Protein AF-A0A3C0AW55-F1 (afdb_monomer_lite)

Secondary structure (DSSP, 8-state):
---EEEE---TT--EEEE-TT--EEEEEEEE-GGGS-TT-HHHHHH-EEEEEEEEE-TT----TT---

Structure (mmCIF, N/CA/C/O backbone):
data_AF-A0A3C0AW55-F1
#
_entry.id   AF-A0A3C0AW55-F1
#
loop_
_atom_site.group_PDB
_atom_site.id
_atom_site.type_symbol
_atom_site.label_atom_id
_atom_site.label_alt_id
_atom_site.label_comp_id
_atom_site.label_asym_id
_atom_site.label_entity_id
_atom_site.label_seq_id
_atom_site.pdbx_PDB_ins_code
_atom_site.Cartn_x
_atom_site.Cartn_y
_atom_site.Cartn_z
_atom_site.occupancy
_atom_site.B_iso_or_equiv
_atom_site.auth_seq_id
_atom_site.auth_comp_id
_atom_site.auth_asym_id
_atom_site.auth_atom_id
_atom_site.pdbx_PDB_model_num
ATOM 1 N N . MET A 1 1 ? -17.898 -10.800 6.217 1.00 48.06 1 MET A N 1
ATOM 2 C CA . MET A 1 1 ? -17.632 -9.600 7.042 1.00 48.06 1 MET A CA 1
ATOM 3 C C . MET A 1 1 ? -17.508 -8.444 6.061 1.00 48.06 1 MET A C 1
ATOM 5 O O . MET A 1 1 ? -16.726 -8.582 5.133 1.00 48.06 1 MET A O 1
AT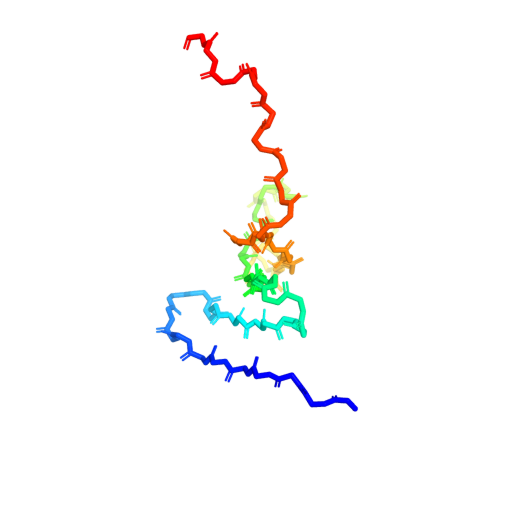OM 9 N N . TYR A 1 2 ? -18.346 -7.412 6.164 1.00 55.88 2 TYR A N 1
ATOM 10 C CA . TYR A 1 2 ? -18.380 -6.303 5.201 1.00 55.88 2 TYR A CA 1
ATOM 11 C C . TYR A 1 2 ? -17.512 -5.154 5.725 1.00 55.88 2 TYR A C 1
ATOM 13 O O . TYR A 1 2 ? -17.686 -4.750 6.874 1.00 55.88 2 TYR A O 1
ATOM 21 N N . TYR A 1 3 ? -16.567 -4.686 4.911 1.00 66.88 3 TYR A N 1
ATOM 22 C CA . TYR A 1 3 ? -15.734 -3.513 5.185 1.00 66.88 3 TYR A CA 1
ATOM 23 C C . TYR A 1 3 ? -16.216 -2.358 4.309 1.00 66.88 3 TYR A C 1
ATOM 25 O O . TYR A 1 3 ? -16.556 -2.578 3.144 1.00 66.88 3 TYR A O 1
ATOM 33 N N . ASN A 1 4 ? -16.251 -1.146 4.864 1.00 69.44 4 ASN A N 1
ATOM 34 C CA . ASN A 1 4 ? -16.532 0.052 4.082 1.00 69.44 4 ASN A CA 1
ATOM 35 C C . ASN A 1 4 ? -15.312 0.362 3.212 1.00 69.44 4 ASN A C 1
ATOM 37 O O . ASN A 1 4 ? -14.181 0.362 3.700 1.00 69.44 4 ASN A O 1
ATOM 41 N N . TYR A 1 5 ? -15.555 0.612 1.931 1.00 63.44 5 TYR A N 1
ATOM 42 C CA . TYR A 1 5 ? -14.531 0.937 0.949 1.00 63.44 5 TYR A CA 1
ATOM 43 C C . TYR A 1 5 ? -14.936 2.204 0.202 1.00 63.44 5 TYR A C 1
ATOM 45 O O . TYR A 1 5 ? -16.106 2.377 -0.148 1.00 63.44 5 TYR A O 1
ATOM 53 N N . TYR A 1 6 ? -13.962 3.066 -0.067 1.00 68.62 6 TYR A N 1
ATOM 54 C CA . TYR A 1 6 ? -14.156 4.265 -0.869 1.00 68.62 6 TYR A CA 1
ATOM 55 C C . TYR A 1 6 ? -13.005 4.437 -1.865 1.00 68.62 6 TYR A C 1
ATOM 57 O O . TYR A 1 6 ? -11.828 4.290 -1.530 1.00 68.62 6 TYR A O 1
ATOM 65 N N . PHE A 1 7 ? -13.369 4.734 -3.114 1.00 63.72 7 PHE A N 1
ATOM 66 C CA . PHE A 1 7 ? -12.433 5.033 -4.193 1.00 63.72 7 PHE A CA 1
ATOM 67 C C . PHE A 1 7 ? -12.199 6.540 -4.256 1.00 63.72 7 PHE A C 1
ATOM 69 O O . PHE A 1 7 ? -13.153 7.296 -4.426 1.00 63.72 7 PHE A O 1
ATOM 76 N N . VAL A 1 8 ? -10.945 6.978 -4.129 1.00 65.00 8 VAL A N 1
ATOM 77 C CA . VAL A 1 8 ? -10.606 8.416 -4.109 1.00 65.00 8 VAL A CA 1
ATOM 78 C C . VAL A 1 8 ? -10.075 8.909 -5.463 1.00 65.00 8 VAL A C 1
ATOM 80 O O . VAL A 1 8 ? -9.958 10.110 -5.667 1.00 65.00 8 VAL A O 1
ATOM 83 N N . GLY A 1 9 ? -9.824 8.014 -6.428 1.00 55.50 9 GLY A N 1
ATOM 84 C CA . GLY A 1 9 ? -9.576 8.395 -7.826 1.00 55.50 9 GLY A CA 1
ATOM 85 C C . GLY A 1 9 ? -8.419 9.378 -8.038 1.00 55.50 9 GLY A C 1
ATOM 86 O O . GLY A 1 9 ? -8.591 10.392 -8.706 1.00 55.50 9 GLY A O 1
ATOM 87 N N . GLY A 1 10 ? -7.250 9.091 -7.458 1.00 61.06 10 GLY A N 1
ATOM 88 C CA . GLY A 1 10 ? -6.008 9.844 -7.685 1.00 61.06 10 GLY A CA 1
ATOM 89 C C . GLY A 1 10 ? -5.100 9.224 -8.756 1.00 61.06 10 GLY A C 1
ATOM 90 O O . GLY A 1 10 ? -5.368 8.132 -9.253 1.00 61.06 10 GLY A O 1
ATOM 91 N N . GLN A 1 11 ? -3.973 9.890 -9.045 1.00 57.12 11 GLN A N 1
ATOM 92 C CA . GLN A 1 11 ? -2.988 9.530 -10.086 1.00 57.12 11 GLN A CA 1
ATOM 93 C C . GLN A 1 11 ? -2.410 8.098 -9.962 1.00 57.12 11 GLN A C 1
ATOM 95 O O . GLN A 1 11 ? -1.843 7.598 -10.923 1.00 57.12 11 GLN A O 1
ATOM 100 N N . ASN A 1 12 ? -2.607 7.431 -8.814 1.00 61.81 12 ASN A N 1
ATOM 101 C CA . ASN A 1 12 ? -2.143 6.071 -8.503 1.00 61.81 12 ASN A CA 1
ATOM 102 C C . ASN A 1 12 ? -3.239 5.148 -7.918 1.00 61.81 12 ASN A C 1
ATOM 104 O O . ASN A 1 12 ? -2.912 4.194 -7.219 1.00 61.81 12 ASN A O 1
ATOM 108 N N . ASN A 1 13 ? -4.532 5.422 -8.166 1.00 67.06 13 ASN A N 1
ATOM 109 C CA . ASN A 1 13 ? -5.663 4.627 -7.650 1.00 67.06 13 ASN A CA 1
ATOM 110 C C . ASN A 1 13 ? -5.513 4.259 -6.159 1.00 67.06 13 ASN A C 1
ATOM 112 O O . ASN A 1 13 ? -5.238 3.113 -5.809 1.00 67.06 13 ASN A O 1
ATOM 116 N N . SER A 1 14 ? -5.692 5.240 -5.273 1.00 69.31 14 SER A N 1
ATOM 117 C CA . SER A 1 14 ? -5.724 4.980 -3.833 1.00 69.31 14 SER A CA 1
ATOM 118 C C . SER A 1 14 ? -7.069 4.398 -3.411 1.00 69.31 14 SER A C 1
ATOM 120 O O . SER A 1 14 ? -8.138 4.953 -3.701 1.00 69.31 14 SER A O 1
ATOM 122 N N . TYR A 1 15 ? -6.990 3.297 -2.678 1.00 83.69 15 TYR A N 1
ATOM 123 C CA . TYR A 1 15 ? -8.117 2.564 -2.129 1.00 83.69 15 TYR A CA 1
ATOM 124 C C . TYR A 1 15 ? -8.034 2.588 -0.616 1.00 83.69 15 TYR A C 1
ATOM 126 O O . TYR A 1 15 ? -6.978 2.326 -0.056 1.00 83.69 15 TYR A O 1
ATOM 134 N N . PHE A 1 16 ? -9.136 2.850 0.066 1.00 87.19 16 PHE A N 1
ATOM 135 C CA . PHE A 1 16 ? -9.128 2.864 1.520 1.00 87.19 16 PHE A CA 1
ATOM 136 C C . PHE A 1 16 ? -10.122 1.858 2.064 1.00 87.19 16 PHE A C 1
ATOM 138 O O . PHE A 1 16 ? -11.192 1.649 1.486 1.00 87.19 16 PHE A O 1
ATOM 145 N N . PHE A 1 17 ? -9.769 1.259 3.195 1.00 88.62 17 PHE A N 1
ATOM 146 C CA . PHE A 1 17 ? -10.704 0.463 3.968 1.00 88.62 17 PHE A CA 1
ATOM 147 C C . PHE A 1 17 ? -10.592 0.794 5.449 1.00 88.62 17 PHE A C 1
ATOM 149 O O . PHE A 1 17 ? -9.512 1.054 5.987 1.00 88.62 17 PHE A O 1
ATOM 156 N N . GLU A 1 18 ? -11.747 0.760 6.097 1.00 92.19 18 GLU A N 1
ATOM 157 C CA . GLU A 1 18 ? -11.896 1.000 7.521 1.00 92.19 18 GLU A CA 1
ATOM 158 C C . GLU A 1 18 ? -12.281 -0.306 8.217 1.00 92.19 18 GLU A C 1
ATOM 160 O O . GLU A 1 18 ? -13.192 -1.026 7.796 1.00 92.19 18 GLU A O 1
ATOM 165 N N . THR A 1 19 ? -11.562 -0.640 9.285 1.00 89.19 19 THR A N 1
ATOM 166 C CA . THR A 1 19 ? -11.880 -1.802 10.121 1.00 89.19 19 THR A CA 1
ATOM 167 C C . THR A 1 19 ? -12.968 -1.467 11.143 1.00 89.19 19 THR A C 1
ATOM 169 O O . THR A 1 19 ? -13.210 -0.310 11.458 1.00 89.19 19 THR A O 1
ATOM 172 N N . LYS A 1 20 ? -13.578 -2.485 11.767 1.00 88.12 20 LYS A N 1
ATOM 173 C CA . LYS A 1 20 ? -14.545 -2.273 12.865 1.00 88.12 20 LYS A CA 1
ATOM 174 C C . LYS A 1 20 ? -13.984 -1.501 14.068 1.00 88.12 20 LYS A C 1
ATOM 176 O O . LYS A 1 20 ? -14.764 -1.012 14.870 1.00 88.12 20 LYS A O 1
ATOM 181 N N . GLY A 1 21 ? -12.661 -1.457 14.227 1.00 88.19 21 GLY A N 1
ATOM 182 C CA . GLY A 1 21 ? -11.990 -0.686 15.273 1.00 88.19 21 GLY A CA 1
ATOM 183 C C . GLY A 1 21 ? -11.587 0.714 14.818 1.00 88.19 21 GLY A C 1
ATOM 184 O O . GLY A 1 21 ? -10.616 1.233 15.357 1.00 88.19 21 GLY A O 1
ATOM 185 N N . GLU A 1 22 ? -12.239 1.252 13.779 1.00 89.25 22 GLU A N 1
ATOM 186 C CA . GLU A 1 22 ? -11.999 2.588 13.204 1.00 89.25 22 GLU A CA 1
ATOM 187 C C . GLU A 1 22 ? -10.548 2.796 12.727 1.00 89.25 22 GLU A C 1
ATOM 189 O O . GLU A 1 22 ? -10.087 3.912 12.515 1.00 89.25 22 GLU A O 1
ATOM 194 N N . VAL A 1 23 ? -9.789 1.708 12.543 1.00 91.94 23 VAL A N 1
ATOM 195 C CA . VAL A 1 23 ? -8.452 1.757 11.939 1.00 91.94 23 VAL A CA 1
ATOM 196 C C . VAL A 1 23 ? -8.615 1.921 10.433 1.00 91.94 23 VAL A C 1
ATOM 198 O O . VAL A 1 23 ? -9.290 1.098 9.806 1.00 91.94 23 VAL A O 1
ATOM 201 N N . ILE A 1 24 ? -7.969 2.939 9.866 1.00 91.62 24 ILE A N 1
ATOM 202 C CA . ILE A 1 24 ? -8.024 3.266 8.440 1.00 91.62 24 ILE A CA 1
ATOM 203 C C . ILE A 1 24 ? -6.687 2.920 7.795 1.00 91.62 24 ILE A C 1
ATOM 205 O O . ILE A 1 24 ? -5.626 3.390 8.225 1.00 91.62 24 ILE A O 1
ATOM 209 N N . TYR A 1 25 ? -6.759 2.147 6.718 1.00 91.31 25 TYR A N 1
ATOM 210 C CA . TYR A 1 25 ? -5.626 1.830 5.862 1.00 91.31 25 TYR A CA 1
ATOM 211 C C . TYR A 1 25 ? -5.830 2.420 4.469 1.00 91.31 25 TYR A C 1
ATOM 213 O O . TYR A 1 25 ? -6.947 2.442 3.953 1.00 91.31 25 TYR A O 1
ATOM 221 N N . GLU A 1 26 ? -4.734 2.858 3.856 1.00 90.75 26 GLU A N 1
ATOM 222 C CA . GLU A 1 26 ? -4.664 3.171 2.431 1.00 90.75 26 GLU A CA 1
ATOM 223 C C . GLU A 1 26 ? -3.894 2.067 1.714 1.00 90.75 26 GLU A C 1
ATOM 225 O O . GLU A 1 26 ? -2.790 1.699 2.107 1.00 90.75 26 GLU A O 1
ATOM 230 N N . ILE A 1 27 ? -4.474 1.565 0.641 1.00 88.94 27 ILE A N 1
ATOM 231 C CA . ILE A 1 27 ? -3.850 0.692 -0.333 1.00 88.94 27 ILE A CA 1
ATOM 232 C C . ILE A 1 27 ? -3.456 1.560 -1.526 1.00 88.94 27 ILE A C 1
ATOM 234 O O . ILE A 1 27 ? -4.300 2.252 -2.101 1.00 88.94 27 ILE A O 1
ATOM 238 N N . ILE A 1 28 ? -2.181 1.503 -1.903 1.00 88.19 28 ILE A N 1
ATOM 239 C CA . ILE A 1 28 ? -1.624 2.248 -3.036 1.00 88.19 28 ILE A CA 1
ATOM 240 C C . ILE A 1 28 ? -0.913 1.270 -3.965 1.00 88.19 28 ILE A C 1
ATOM 242 O O . ILE A 1 28 ? -0.165 0.407 -3.502 1.00 88.19 28 ILE A O 1
ATOM 246 N N . PHE A 1 29 ? -1.105 1.452 -5.271 1.00 86.56 29 PHE A N 1
ATOM 247 C CA . PHE A 1 29 ? -0.257 0.859 -6.299 1.00 86.56 29 PHE A CA 1
ATOM 248 C C . PHE A 1 29 ? 0.694 1.930 -6.819 1.00 86.56 29 PHE A C 1
ATOM 250 O O . PHE A 1 29 ? 0.253 2.919 -7.399 1.00 86.56 29 PHE A O 1
ATOM 257 N N . LYS A 1 30 ? 1.996 1.762 -6.601 1.00 86.31 30 LYS A N 1
ATOM 258 C CA . LYS A 1 30 ? 3.007 2.721 -7.071 1.00 86.31 30 LYS A CA 1
ATOM 259 C C . LYS A 1 30 ? 4.008 2.028 -7.995 1.00 86.31 30 LYS A C 1
ATOM 261 O O . LYS A 1 30 ? 4.390 0.897 -7.699 1.00 86.31 30 LYS A O 1
ATOM 266 N N . PRO A 1 31 ? 4.473 2.677 -9.073 1.00 87.19 31 PRO A N 1
ATOM 267 C CA . PRO A 1 31 ? 5.609 2.173 -9.837 1.00 87.19 31 PRO A CA 1
ATOM 268 C C . PRO A 1 31 ? 6.836 1.978 -8.933 1.00 87.19 31 PRO A C 1
ATOM 270 O O . PRO A 1 31 ? 7.091 2.804 -8.050 1.00 87.19 31 PRO A O 1
ATOM 273 N N . THR A 1 32 ? 7.616 0.919 -9.160 1.00 87.25 32 THR A N 1
ATOM 274 C CA . THR A 1 32 ? 8.848 0.632 -8.391 1.00 87.25 32 THR A CA 1
ATOM 275 C C . THR A 1 32 ? 10.108 0.635 -9.249 1.00 87.25 32 THR A C 1
ATOM 277 O O . THR A 1 32 ? 10.810 -0.378 -9.318 1.00 87.25 32 THR A O 1
ATOM 280 N N . PRO A 1 33 ? 10.459 1.766 -9.884 1.00 84.00 33 PRO A N 1
ATOM 281 C CA . PRO A 1 33 ? 11.640 1.822 -10.735 1.00 84.00 33 PRO A CA 1
ATOM 282 C C . PRO A 1 33 ? 12.946 1.600 -9.961 1.00 84.00 33 PRO A C 1
ATOM 284 O O . PRO A 1 33 ? 13.927 1.159 -10.535 1.00 84.00 33 PRO A O 1
ATOM 287 N N . TYR A 1 34 ? 12.961 1.853 -8.649 1.00 84.38 34 TYR A N 1
ATOM 288 C CA . TYR A 1 34 ? 14.151 1.701 -7.805 1.00 84.38 34 TYR A CA 1
ATOM 289 C C . TYR A 1 34 ? 14.577 0.244 -7.558 1.00 84.38 34 TYR A C 1
ATOM 291 O O . TYR A 1 34 ? 15.672 0.024 -7.048 1.00 84.38 34 TYR A O 1
ATOM 299 N N . LEU A 1 35 ? 13.717 -0.741 -7.845 1.00 83.38 35 LEU A N 1
ATOM 300 C CA . LEU A 1 35 ? 14.042 -2.165 -7.677 1.00 83.38 35 LEU A CA 1
ATOM 301 C C . LEU A 1 35 ? 14.796 -2.749 -8.872 1.00 83.38 35 LEU A C 1
ATOM 303 O O . LEU A 1 35 ? 15.323 -3.855 -8.771 1.00 83.38 35 LEU A O 1
ATOM 307 N N . PHE A 1 36 ? 14.836 -2.028 -9.989 1.00 81.31 36 PHE A N 1
ATOM 308 C CA . PHE A 1 36 ? 15.431 -2.495 -11.228 1.00 81.31 36 PHE A CA 1
ATOM 309 C C . PHE A 1 36 ? 16.524 -1.529 -11.662 1.00 81.31 36 PHE A C 1
ATOM 311 O O . PHE A 1 36 ? 16.433 -0.318 -11.462 1.00 81.31 36 PHE A O 1
ATOM 318 N N . GLU A 1 37 ? 17.577 -2.067 -12.266 1.00 73.19 37 GLU A N 1
ATOM 319 C CA . GLU A 1 37 ? 18.525 -1.234 -12.994 1.00 73.19 37 GLU A CA 1
ATOM 320 C C . GLU A 1 37 ? 17.773 -0.621 -14.189 1.00 73.19 37 GLU A C 1
ATOM 322 O O . GLU A 1 37 ? 17.052 -1.329 -14.896 1.00 73.19 37 GLU A O 1
ATOM 327 N N . LEU A 1 38 ? 17.898 0.700 -14.387 1.00 68.31 38 LEU A N 1
ATOM 328 C CA . LEU A 1 38 ? 17.113 1.528 -15.331 1.00 68.31 38 LEU A CA 1
ATOM 329 C C . LEU A 1 38 ? 17.206 1.096 -16.813 1.00 68.31 38 LEU A C 1
ATOM 331 O O . LEU A 1 38 ? 16.640 1.746 -17.689 1.00 68.31 38 LEU A O 1
ATOM 335 N N . GLU A 1 39 ? 17.932 0.023 -17.105 1.00 73.88 39 GLU A N 1
ATOM 336 C CA . GLU A 1 39 ? 18.160 -0.516 -18.439 1.00 73.88 39 GLU A CA 1
ATOM 337 C C . GLU A 1 39 ? 16.968 -1.336 -18.960 1.00 73.88 39 GLU A C 1
ATOM 339 O O . GLU A 1 39 ? 16.791 -1.449 -20.172 1.00 73.88 39 GLU A O 1
ATOM 344 N N . ASN A 1 40 ? 16.110 -1.873 -18.080 1.00 79.75 40 ASN A N 1
ATOM 345 C CA . ASN A 1 40 ? 14.997 -2.736 -18.487 1.00 79.75 40 ASN A CA 1
ATOM 346 C C . ASN A 1 40 ? 13.641 -2.012 -18.428 1.00 79.75 40 ASN A C 1
ATOM 348 O O . ASN A 1 40 ? 12.829 -2.217 -17.520 1.00 79.75 40 ASN A O 1
ATOM 352 N N . ILE A 1 41 ? 13.415 -1.125 -19.404 1.00 81.12 41 ILE A N 1
ATOM 353 C CA . ILE A 1 41 ? 12.247 -0.226 -19.480 1.00 81.12 41 ILE A CA 1
ATOM 354 C C . ILE A 1 41 ? 10.928 -1.002 -19.364 1.00 81.12 41 ILE A C 1
ATOM 356 O O . ILE A 1 41 ? 10.061 -0.609 -18.591 1.00 81.12 41 ILE A O 1
ATOM 360 N N . GLU A 1 42 ? 10.808 -2.151 -20.035 1.00 84.38 42 GLU A N 1
ATOM 361 C CA . GLU A 1 42 ? 9.593 -2.977 -20.008 1.00 84.38 42 GLU A CA 1
ATOM 362 C C . GLU A 1 42 ? 9.247 -3.459 -18.591 1.00 84.38 42 GLU A C 1
ATOM 364 O O . GLU A 1 42 ? 8.094 -3.379 -18.166 1.00 84.38 42 GLU A O 1
ATOM 369 N N . ILE A 1 43 ? 10.243 -3.914 -17.826 1.00 84.06 43 ILE A N 1
ATOM 370 C CA . ILE A 1 43 ? 10.043 -4.336 -16.433 1.00 84.06 43 ILE A CA 1
ATOM 371 C C . ILE A 1 43 ? 9.681 -3.128 -15.565 1.00 84.06 43 ILE A C 1
ATOM 373 O O . I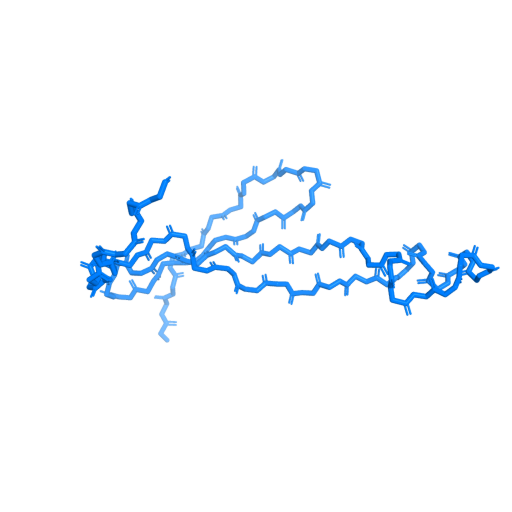LE A 1 43 ? 8.783 -3.202 -14.726 1.00 84.06 43 ILE A O 1
ATOM 377 N N . THR A 1 44 ? 10.361 -2.007 -15.788 1.00 84.19 44 THR A N 1
ATOM 378 C CA . THR A 1 44 ? 10.211 -0.776 -15.005 1.00 84.19 44 THR A CA 1
ATOM 379 C C . THR A 1 44 ? 8.817 -0.156 -15.170 1.00 84.19 44 THR A C 1
ATOM 381 O O . THR A 1 44 ? 8.239 0.319 -14.194 1.00 84.19 44 THR A O 1
ATOM 384 N N . GLU A 1 45 ? 8.260 -0.189 -16.383 1.00 85.94 45 GLU A N 1
ATOM 385 C CA . GLU A 1 45 ? 6.936 0.362 -16.706 1.00 85.94 45 GLU A CA 1
ATOM 386 C C . GLU A 1 45 ? 5.778 -0.540 -16.257 1.00 85.94 45 GLU A C 1
ATOM 388 O O . GLU A 1 45 ? 4.686 -0.045 -15.980 1.00 85.94 45 GLU A O 1
ATOM 393 N N . ASN A 1 46 ? 6.010 -1.853 -16.151 1.00 86.44 46 ASN A N 1
ATOM 394 C CA . ASN A 1 46 ? 4.963 -2.833 -15.848 1.00 86.44 46 ASN A CA 1
ATOM 395 C C . ASN A 1 46 ? 5.027 -3.407 -14.424 1.00 86.44 46 ASN A C 1
ATOM 397 O O . ASN A 1 46 ? 4.200 -4.248 -14.068 1.00 86.44 46 ASN A O 1
ATOM 401 N N . THR A 1 47 ? 5.970 -2.959 -13.590 1.00 87.50 47 THR A N 1
ATOM 402 C CA . THR A 1 47 ? 6.091 -3.419 -12.199 1.00 87.50 47 THR A CA 1
ATOM 403 C C . THR A 1 47 ? 5.618 -2.368 -11.203 1.00 87.50 47 THR A C 1
ATOM 405 O O . THR A 1 47 ? 6.063 -1.218 -11.202 1.00 87.50 47 THR A O 1
ATOM 408 N N . PHE A 1 48 ? 4.747 -2.802 -10.294 1.00 88.50 48 PHE A N 1
ATOM 409 C CA . PHE A 1 48 ? 4.141 -1.962 -9.270 1.00 88.50 48 PHE A CA 1
ATOM 410 C C . PHE A 1 48 ? 4.294 -2.602 -7.890 1.00 88.50 48 PHE A C 1
ATOM 412 O O . PHE A 1 48 ? 4.132 -3.812 -7.731 1.00 88.50 48 PHE A O 1
ATOM 419 N N . GLU A 1 49 ? 4.536 -1.779 -6.873 1.00 88.94 49 GLU A N 1
ATOM 420 C CA . GLU A 1 49 ? 4.404 -2.179 -5.476 1.00 88.94 49 GLU A CA 1
ATOM 421 C C . GLU A 1 49 ? 2.972 -1.971 -5.018 1.00 88.94 49 GLU A C 1
ATOM 423 O O . GLU A 1 49 ? 2.375 -0.911 -5.217 1.00 88.94 49 GLU A O 1
ATOM 428 N N . PHE A 1 50 ? 2.479 -2.994 -4.331 1.00 89.81 50 PHE A N 1
ATOM 429 C CA . PHE A 1 50 ? 1.272 -2.950 -3.535 1.00 89.81 50 PHE A CA 1
ATOM 430 C C . PHE A 1 50 ? 1.631 -2.595 -2.090 1.00 89.81 50 PHE A C 1
ATOM 432 O O . PHE A 1 50 ? 2.169 -3.424 -1.352 1.00 89.81 50 PHE A O 1
ATOM 439 N N . SER A 1 51 ? 1.338 -1.364 -1.679 1.00 88.94 51 SER A N 1
ATOM 440 C CA . SER A 1 51 ? 1.583 -0.899 -0.312 1.00 88.94 51 SER A CA 1
ATOM 441 C C . SER A 1 51 ? 0.271 -0.849 0.471 1.00 88.94 51 SER A C 1
ATOM 443 O O . SER A 1 51 ? -0.685 -0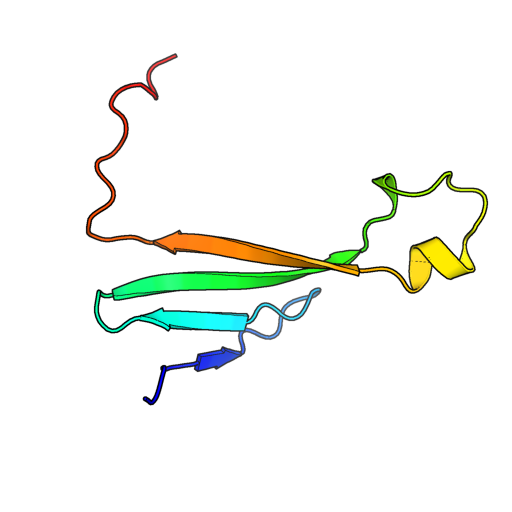.229 0.012 1.00 88.94 51 SER A O 1
ATOM 445 N N . ILE A 1 52 ? 0.243 -1.421 1.681 1.00 91.31 52 ILE A N 1
ATOM 446 C CA . ILE A 1 52 ? -0.826 -1.186 2.666 1.00 91.31 52 ILE A CA 1
ATOM 447 C C . ILE A 1 52 ? -0.265 -0.281 3.761 1.00 91.31 52 ILE A C 1
ATOM 449 O O . ILE A 1 52 ? 0.584 -0.691 4.552 1.00 91.31 52 ILE A O 1
ATOM 453 N N . LEU A 1 53 ? -0.730 0.960 3.805 1.00 91.06 53 LEU A N 1
ATOM 454 C CA . LEU A 1 53 ? -0.241 1.995 4.704 1.00 91.06 53 LEU A CA 1
ATOM 455 C C . LEU A 1 53 ? -1.269 2.273 5.792 1.00 91.06 53 LEU A C 1
ATOM 457 O O . LEU A 1 53 ? -2.438 2.528 5.506 1.00 91.06 53 LEU A O 1
ATOM 461 N N . LEU A 1 54 ? -0.830 2.279 7.047 1.00 91.31 54 LEU A N 1
ATOM 462 C CA . LEU A 1 54 ? -1.670 2.736 8.146 1.00 91.31 54 LEU A CA 1
ATOM 463 C C . LEU A 1 54 ? -1.848 4.256 8.050 1.00 91.31 54 LEU A C 1
ATOM 465 O O . LEU A 1 54 ? -0.864 4.992 8.093 1.00 91.31 54 LEU A O 1
ATOM 469 N N . LYS A 1 55 ? -3.092 4.728 7.937 1.00 91.25 55 LYS A N 1
ATOM 470 C CA . LYS A 1 55 ? -3.408 6.166 7.905 1.00 91.25 55 LYS A CA 1
ATOM 471 C C . LYS A 1 55 ? -3.904 6.682 9.236 1.00 91.25 55 LYS A C 1
ATOM 473 O O . LYS A 1 55 ? -3.562 7.794 9.624 1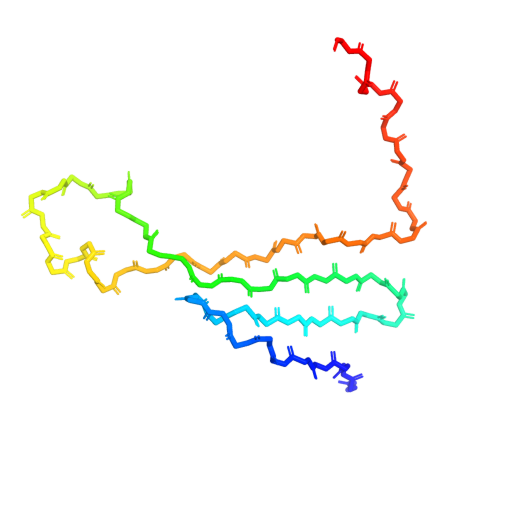.00 91.25 55 LYS A O 1
ATOM 478 N N . TYR A 1 56 ? -4.689 5.871 9.930 1.00 89.62 56 TYR A N 1
ATOM 479 C CA . TYR A 1 56 ? -5.235 6.227 11.226 1.00 89.62 56 TYR A CA 1
ATOM 480 C C . TYR A 1 56 ? -5.434 4.978 12.075 1.00 89.62 56 TYR A C 1
ATOM 482 O O . TYR A 1 56 ? -5.913 3.957 11.589 1.00 89.62 56 TYR A O 1
ATOM 490 N N . 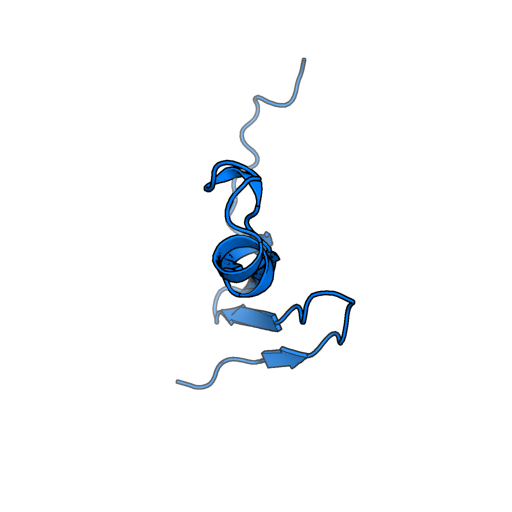ASN A 1 57 ? -5.064 5.064 13.349 1.00 90.81 57 ASN A N 1
ATOM 491 C CA . ASN A 1 57 ? -5.351 4.046 14.348 1.00 90.81 57 ASN A CA 1
ATOM 492 C C . ASN A 1 57 ? -5.729 4.754 15.655 1.00 90.81 57 ASN A C 1
ATOM 494 O O . ASN A 1 57 ? -4.848 5.372 16.258 1.00 90.81 57 ASN A O 1
ATOM 498 N N . PRO A 1 58 ? -6.977 4.641 16.134 1.00 87.00 58 PRO A N 1
ATOM 499 C CA . PRO A 1 58 ? -7.404 5.300 17.370 1.00 87.00 58 PRO A CA 1
ATOM 500 C C . PRO A 1 58 ? -6.653 4.787 18.609 1.00 87.00 58 PRO A C 1
ATOM 502 O O . PRO A 1 58 ? -6.539 5.491 19.607 1.00 87.00 58 PRO A O 1
ATOM 505 N N . ASN A 1 59 ? -6.090 3.576 18.540 1.00 84.81 59 ASN A N 1
ATOM 506 C CA . ASN A 1 59 ? -5.340 2.943 19.626 1.00 84.81 59 ASN A CA 1
ATOM 507 C C . ASN A 1 59 ? -3.821 3.122 19.492 1.00 84.81 59 ASN A C 1
ATOM 509 O O . ASN A 1 59 ? -3.058 2.588 20.303 1.00 84.81 59 ASN A O 1
ATOM 513 N N . SER A 1 60 ? -3.362 3.844 18.465 1.00 82.31 60 SER A N 1
ATOM 514 C CA . SER A 1 60 ? -1.955 4.202 18.324 1.00 82.31 60 SER A CA 1
ATOM 515 C C . SER A 1 60 ? -1.571 5.127 19.471 1.00 82.31 60 SER A C 1
ATOM 517 O O . SER A 1 60 ? -1.887 6.317 19.466 1.00 82.31 60 SER A O 1
ATOM 519 N N . LYS A 1 61 ? -0.836 4.599 20.452 1.00 71.12 61 LYS A N 1
ATOM 520 C CA . LYS A 1 61 ? -0.070 5.455 21.352 1.00 71.12 61 LYS A CA 1
ATOM 521 C C . LYS A 1 61 ? 0.954 6.182 20.489 1.00 71.12 61 LYS A C 1
ATOM 523 O O . LYS A 1 61 ? 1.825 5.532 19.917 1.00 71.12 61 LYS A O 1
ATOM 528 N N . LEU A 1 62 ? 0.839 7.508 20.392 1.00 61.19 62 LEU A N 1
ATOM 529 C CA . LEU A 1 62 ? 1.929 8.353 19.910 1.00 61.19 62 LEU A CA 1
ATOM 530 C C . LEU A 1 62 ? 3.189 7.918 20.660 1.00 61.19 62 LEU A C 1
ATOM 532 O O . LEU A 1 62 ? 3.268 8.053 21.882 1.00 61.19 62 LEU A O 1
ATOM 536 N N . SER A 1 63 ? 4.137 7.327 19.936 1.00 52.41 63 SER A N 1
ATOM 537 C CA . SER A 1 63 ? 5.482 7.140 20.455 1.00 52.41 63 SER A CA 1
ATOM 538 C C . SER A 1 63 ? 5.964 8.525 20.870 1.00 52.41 63 SER A C 1
ATOM 540 O O . SER A 1 63 ? 6.026 9.438 20.053 1.00 52.41 63 SER A O 1
ATOM 542 N N . SER A 1 64 ? 6.266 8.710 22.150 1.00 55.00 64 SER A N 1
ATOM 543 C CA . SER A 1 64 ? 6.685 9.981 22.747 1.00 55.00 64 SER A CA 1
ATOM 544 C C . SER A 1 64 ? 8.052 10.490 22.252 1.00 55.00 64 SER A C 1
ATOM 546 O O . SER A 1 64 ? 8.652 11.338 22.907 1.00 55.00 64 SER A O 1
ATOM 548 N N . ASN A 1 65 ? 8.563 9.973 21.131 1.00 52.28 65 ASN A N 1
ATOM 549 C CA . ASN A 1 65 ? 9.923 10.208 20.652 1.00 52.28 65 ASN A CA 1
ATOM 550 C C . ASN A 1 65 ? 10.033 11.146 19.442 1.00 52.28 65 ASN A C 1
ATOM 552 O O . ASN A 1 65 ? 11.151 11.400 19.002 1.00 52.28 65 ASN A O 1
ATOM 556 N N . ASP A 1 66 ? 8.943 11.759 18.976 1.00 50.09 66 ASP A N 1
ATOM 557 C CA . ASP A 1 66 ? 9.009 12.824 17.961 1.00 50.09 66 ASP A CA 1
ATOM 558 C C . ASP A 1 66 ? 9.301 14.198 18.597 1.00 50.09 66 ASP A C 1
ATOM 560 O O . ASP A 1 66 ? 8.585 15.182 18.418 1.00 50.09 66 ASP A O 1
ATOM 564 N N . LYS A 1 67 ? 10.382 14.263 19.382 1.00 42.97 67 LYS A N 1
ATOM 565 C CA . LYS A 1 67 ? 11.084 15.510 19.702 1.00 42.97 67 LYS A CA 1
ATOM 566 C C . LYS A 1 67 ? 12.551 15.349 19.320 1.00 42.97 67 LYS A C 1
ATOM 568 O O . LYS A 1 67 ? 13.360 14.895 20.130 1.00 42.97 67 LYS A O 1
ATOM 573 N N . LYS A 1 68 ? 12.883 15.744 18.096 1.00 37.78 68 LYS A N 1
ATOM 574 C CA . LYS A 1 68 ? 14.225 16.185 17.720 1.00 37.78 68 LYS A CA 1
ATOM 575 C C . LYS A 1 68 ? 14.118 17.423 16.853 1.00 37.78 68 LYS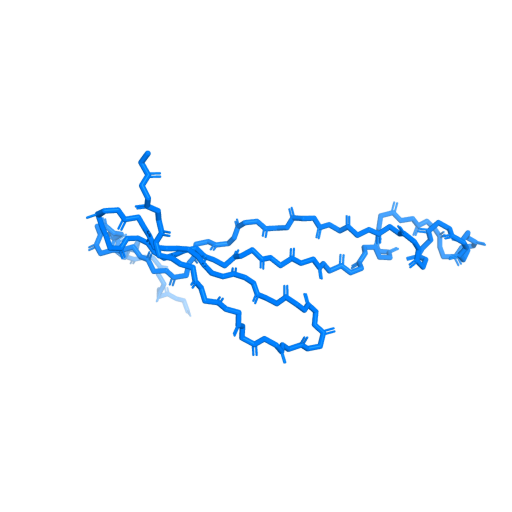 A C 1
ATOM 577 O O . LYS A 1 68 ? 13.260 17.410 15.948 1.00 37.78 68 LYS A O 1
#

pLDDT: mean 77.5, std 14.4, range [37.78, 92.19]

Radius of gyration: 16.42 Å; chains: 1; bounding box: 37×26×43 Å

Sequence (68 aa):
MYYNYYFVGGQNNSYFFETKGEVIYEIIFKPTPYLFELENIEITENTFEFSILLKYNPNSKLSSNDKK

Foldseek 3Di:
DDWDKDFPDDPFTWIWTADPQRWIKIWTWAQDQVVDDVPCVVCRVPDTDTDIGGDDGPPDDDPPPPDD